Protein AF-A0A5J4QRQ4-F1 (afdb_monomer)

Structure (mmCIF, N/CA/C/O backbone):
data_AF-A0A5J4QRQ4-F1
#
_entry.id   AF-A0A5J4QRQ4-F1
#
loop_
_atom_site.group_PDB
_atom_site.id
_atom_site.type_symbol
_atom_site.label_atom_id
_atom_site.label_alt_id
_atom_site.label_comp_id
_atom_site.label_asym_id
_atom_site.label_entity_id
_atom_site.label_seq_id
_atom_site.pdbx_PDB_ins_code
_atom_site.Cartn_x
_atom_site.Cartn_y
_atom_site.Cartn_z
_atom_site.occupancy
_atom_site.B_iso_or_equiv
_atom_site.auth_seq_id
_atom_site.auth_comp_id
_atom_site.auth_asym_id
_atom_site.auth_atom_id
_atom_site.pdbx_PDB_mode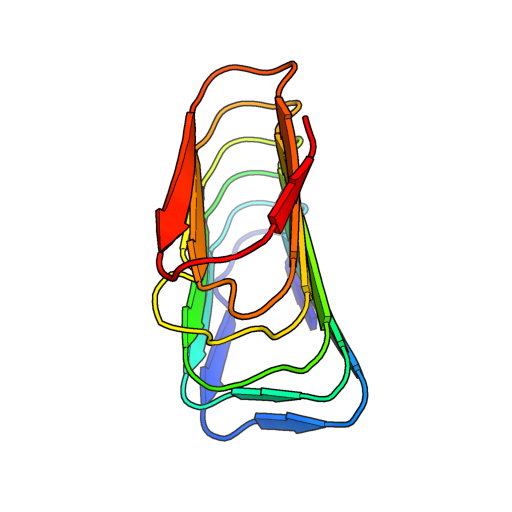l_num
ATOM 1 N N . MET A 1 1 ? -2.311 -6.972 -8.327 1.00 64.94 1 MET A N 1
ATOM 2 C CA . MET A 1 1 ? -1.826 -6.054 -9.380 1.00 64.94 1 MET A CA 1
ATOM 3 C C . MET A 1 1 ? -0.408 -5.651 -9.014 1.00 64.94 1 MET A C 1
ATOM 5 O O . MET A 1 1 ? -0.161 -5.384 -7.842 1.00 64.94 1 MET A O 1
ATOM 9 N N . SER A 1 2 ? 0.523 -5.676 -9.962 1.00 58.28 2 SER A N 1
ATOM 10 C CA . SER A 1 2 ? 1.935 -5.364 -9.712 1.00 58.28 2 SER A CA 1
ATOM 11 C C . SER A 1 2 ? 2.505 -4.518 -10.842 1.00 58.28 2 SER A C 1
ATOM 13 O O . SER A 1 2 ? 2.302 -4.862 -12.004 1.00 58.28 2 SER A O 1
ATOM 15 N N . VAL A 1 3 ? 3.235 -3.457 -10.495 1.00 70.25 3 VAL A N 1
ATOM 16 C CA . VAL A 1 3 ? 3.984 -2.621 -11.442 1.00 70.25 3 VAL A CA 1
ATOM 17 C C . VAL A 1 3 ? 5.451 -3.042 -11.412 1.00 70.25 3 VAL A C 1
ATOM 19 O O . VAL A 1 3 ? 6.192 -2.712 -10.482 1.00 70.25 3 VAL A O 1
ATOM 22 N N . THR A 1 4 ? 5.858 -3.798 -12.432 1.00 73.38 4 THR A N 1
ATOM 23 C CA . THR A 1 4 ? 7.245 -4.212 -12.688 1.00 73.38 4 THR A CA 1
ATOM 24 C C . THR A 1 4 ? 7.705 -3.556 -13.990 1.00 73.38 4 THR A C 1
ATOM 26 O O . THR A 1 4 ? 7.384 -4.045 -15.070 1.00 73.38 4 THR A O 1
ATOM 29 N N . GLY A 1 5 ? 8.407 -2.426 -13.898 1.00 72.88 5 GLY A N 1
ATOM 30 C CA . GLY A 1 5 ? 8.813 -1.625 -15.058 1.00 72.88 5 GLY A CA 1
ATOM 31 C C . GLY A 1 5 ? 8.528 -0.145 -14.837 1.00 72.88 5 GLY A C 1
ATOM 32 O O . GLY A 1 5 ? 8.636 0.321 -13.707 1.00 72.88 5 GLY A O 1
ATOM 33 N N . VAL A 1 6 ? 8.167 0.566 -15.904 1.00 74.19 6 VAL A N 1
ATOM 34 C CA . VAL A 1 6 ? 7.662 1.942 -15.835 1.00 74.19 6 VAL A CA 1
ATOM 35 C C . VAL A 1 6 ? 6.201 1.940 -16.261 1.00 74.19 6 VAL A C 1
ATOM 37 O O . VAL A 1 6 ? 5.893 1.429 -17.339 1.00 74.19 6 VAL A O 1
ATOM 40 N N . GLY A 1 7 ? 5.311 2.486 -15.439 1.00 79.75 7 GLY A N 1
ATOM 41 C CA . GLY A 1 7 ? 3.913 2.676 -15.817 1.00 79.75 7 GLY A CA 1
ATOM 42 C C . GLY A 1 7 ? 2.952 2.721 -14.639 1.00 79.75 7 GLY A C 1
ATOM 43 O O . GLY A 1 7 ? 3.214 2.147 -13.585 1.00 79.75 7 GLY A O 1
ATOM 44 N N . ASP A 1 8 ? 1.812 3.366 -14.867 1.00 90.31 8 ASP A N 1
ATOM 45 C CA . ASP A 1 8 ? 0.821 3.626 -13.829 1.00 90.31 8 ASP A CA 1
ATOM 46 C C . ASP A 1 8 ? -0.364 2.665 -13.932 1.00 90.31 8 ASP A C 1
ATOM 48 O O . ASP A 1 8 ? -0.793 2.270 -15.021 1.00 90.31 8 ASP A O 1
ATOM 52 N N . VAL A 1 9 ? -0.933 2.304 -12.784 1.00 90.69 9 VAL A N 1
ATOM 53 C CA . VAL A 1 9 ? -2.148 1.489 -12.694 1.00 90.69 9 VAL A CA 1
ATOM 54 C C . VAL A 1 9 ? -3.260 2.336 -12.114 1.00 90.69 9 VAL A C 1
ATOM 56 O O . VAL A 1 9 ? -3.205 2.760 -10.963 1.00 90.69 9 VAL A O 1
ATOM 59 N N . THR A 1 10 ? -4.318 2.527 -12.893 1.00 92.94 10 THR A N 1
ATOM 60 C CA . THR A 1 10 ? -5.535 3.191 -12.429 1.00 92.94 10 THR A CA 1
ATOM 61 C C . THR A 1 10 ? -6.712 2.226 -12.475 1.00 92.94 10 THR A C 1
ATOM 63 O O . THR A 1 10 ? -6.818 1.383 -13.365 1.00 92.94 10 THR A O 1
ATOM 66 N N . GLY A 1 11 ? -7.592 2.308 -11.482 1.00 91.12 11 GLY A N 1
ATOM 67 C CA . GLY A 1 11 ? -8.779 1.463 -11.411 1.00 91.12 11 GLY A CA 1
ATOM 68 C C . GLY A 1 11 ? -9.857 2.057 -10.517 1.00 91.12 11 GLY A C 1
ATOM 69 O O . GLY A 1 11 ? -9.586 2.878 -9.640 1.00 91.12 11 GLY A O 1
ATOM 70 N N . SER A 1 12 ? -11.098 1.642 -10.738 1.00 94.56 12 SER A N 1
ATOM 71 C CA . SER A 1 12 ? -12.244 2.064 -9.938 1.00 94.56 12 SER A CA 1
ATOM 72 C C . SER A 1 12 ? -13.222 0.914 -9.715 1.00 94.56 12 SER A C 1
ATOM 74 O O . SER A 1 12 ? -13.241 -0.027 -10.503 1.00 94.56 12 SER A O 1
ATOM 76 N N . ASP A 1 13 ? -14.040 1.007 -8.664 1.00 93.94 13 ASP A N 1
ATOM 77 C CA . ASP A 1 13 ? -15.148 0.075 -8.382 1.00 93.94 13 ASP A CA 1
ATOM 78 C C . ASP A 1 13 ? -14.696 -1.383 -8.206 1.00 93.94 13 ASP A C 1
ATOM 80 O O . ASP A 1 13 ? -15.273 -2.324 -8.751 1.00 93.94 13 ASP A O 1
ATOM 84 N N . ILE A 1 14 ? -13.632 -1.581 -7.428 1.00 93.12 14 ILE A N 1
ATOM 85 C CA . ILE A 1 14 ? -13.058 -2.907 -7.183 1.00 93.12 14 ILE A CA 1
ATOM 86 C C . ILE A 1 14 ? -13.727 -3.527 -5.960 1.00 93.12 14 ILE A C 1
ATOM 88 O O . ILE A 1 14 ? -13.593 -3.006 -4.855 1.00 93.12 14 ILE A O 1
ATOM 92 N N . CYS A 1 15 ? -14.378 -4.676 -6.137 1.00 94.75 15 CYS A N 1
ATOM 93 C CA . CYS A 1 15 ? -14.935 -5.474 -5.047 1.00 94.75 15 CYS A CA 1
ATOM 94 C C . CYS A 1 15 ? -14.249 -6.844 -4.998 1.00 94.75 15 CYS A C 1
ATOM 96 O O . CYS A 1 15 ? -14.318 -7.609 -5.961 1.00 94.75 15 CYS A O 1
ATOM 98 N N . CYS A 1 16 ? -13.544 -7.156 -3.909 1.00 93.75 16 CYS A N 1
ATOM 99 C CA . CYS A 1 16 ? -12.818 -8.425 -3.786 1.00 93.75 16 CYS A CA 1
ATOM 100 C C . CYS A 1 16 ? -12.584 -8.834 -2.327 1.00 93.75 16 CYS A C 1
ATOM 102 O O . CYS A 1 16 ? -12.545 -8.006 -1.431 1.00 93.75 16 CYS A O 1
ATOM 104 N N . ALA A 1 17 ? -12.371 -10.121 -2.051 1.00 94.75 17 ALA A N 1
ATOM 105 C CA . ALA A 1 17 ? -12.022 -10.545 -0.692 1.00 94.75 17 ALA A CA 1
ATOM 106 C C . ALA A 1 17 ? -10.593 -10.119 -0.301 1.00 94.75 17 ALA A C 1
ATOM 108 O O . ALA A 1 17 ? -10.340 -9.757 0.847 1.00 94.75 17 ALA A O 1
ATOM 109 N N . GLN A 1 18 ? -9.660 -10.154 -1.256 1.00 94.75 18 GLN A N 1
ATOM 110 C CA . GLN A 1 18 ? -8.252 -9.833 -1.044 1.00 94.75 18 GLN A CA 1
ATOM 111 C C . GLN A 1 18 ? -7.718 -8.971 -2.188 1.00 94.75 18 GLN A C 1
ATOM 113 O O . GLN A 1 18 ? -7.714 -9.393 -3.343 1.00 94.75 18 GLN A O 1
ATOM 118 N N . LEU A 1 19 ? -7.211 -7.789 -1.848 1.00 95.00 19 LEU A N 1
ATOM 119 C CA . LEU A 1 19 ? -6.545 -6.873 -2.760 1.00 95.00 19 LEU A CA 1
ATOM 120 C C . LEU A 1 19 ? -5.051 -6.833 -2.438 1.00 95.00 19 LEU A C 1
ATOM 122 O O . LEU A 1 19 ? -4.665 -6.550 -1.308 1.00 95.00 19 LEU A O 1
ATOM 126 N N . SER A 1 20 ? -4.202 -7.098 -3.430 1.00 95.25 20 SER A N 1
ATOM 127 C CA . SER A 1 20 ? -2.745 -7.009 -3.287 1.00 95.25 20 SER A CA 1
ATOM 128 C C . SER A 1 20 ? -2.158 -6.114 -4.371 1.00 95.25 20 SER A C 1
ATOM 130 O O . SER A 1 20 ? -2.306 -6.396 -5.566 1.00 95.25 20 SER A O 1
ATOM 132 N N . LEU A 1 21 ? -1.474 -5.059 -3.938 1.00 93.69 21 LEU A N 1
ATOM 133 C CA . LEU A 1 21 ? -0.858 -4.017 -4.755 1.00 93.69 21 LEU A CA 1
ATOM 134 C C . LEU A 1 21 ? 0.633 -3.966 -4.449 1.00 93.69 21 LEU A C 1
ATOM 136 O O . LEU A 1 21 ? 1.029 -3.967 -3.281 1.00 93.69 21 LEU A O 1
ATOM 140 N N . SER A 1 22 ? 1.457 -3.930 -5.490 1.00 93.56 22 SER A N 1
ATOM 141 C CA . SER A 1 22 ? 2.907 -3.862 -5.335 1.00 93.56 22 SER A CA 1
ATOM 142 C C . SER A 1 22 ? 3.537 -2.986 -6.410 1.00 93.56 22 SER A C 1
ATOM 144 O O . SER A 1 22 ? 3.357 -3.255 -7.597 1.00 93.56 22 SER A O 1
ATOM 146 N N . VAL A 1 23 ? 4.327 -2.002 -5.991 1.00 93.19 23 VAL A N 1
ATOM 147 C CA . VAL A 1 23 ? 5.195 -1.191 -6.855 1.00 93.19 23 VAL A CA 1
ATOM 148 C C . VAL A 1 23 ? 6.634 -1.654 -6.644 1.00 93.19 23 VAL A C 1
ATOM 150 O O . VAL A 1 23 ? 7.188 -1.519 -5.548 1.00 93.19 23 VAL A O 1
ATOM 153 N N . THR A 1 24 ? 7.241 -2.259 -7.664 1.00 90.50 24 THR A N 1
ATOM 154 C CA . THR A 1 24 ? 8.645 -2.717 -7.619 1.00 90.50 24 THR A CA 1
ATOM 155 C C . THR A 1 24 ? 9.537 -1.978 -8.619 1.00 90.50 24 THR A C 1
ATOM 157 O O . THR A 1 24 ? 10.752 -2.021 -8.471 1.00 90.50 24 THR A O 1
ATOM 160 N N . GLY A 1 25 ? 8.955 -1.335 -9.637 1.00 89.00 25 GLY A N 1
ATOM 161 C CA . GLY A 1 25 ? 9.652 -0.487 -10.609 1.00 89.00 25 GLY A CA 1
ATOM 162 C C . GLY A 1 25 ? 9.470 1.002 -10.317 1.00 89.00 25 GLY A C 1
ATOM 163 O O . GLY A 1 25 ? 9.616 1.421 -9.173 1.00 89.00 25 GLY A O 1
ATOM 164 N N . VAL A 1 26 ? 9.145 1.782 -11.344 1.00 90.94 26 VAL A N 1
ATOM 165 C CA . VAL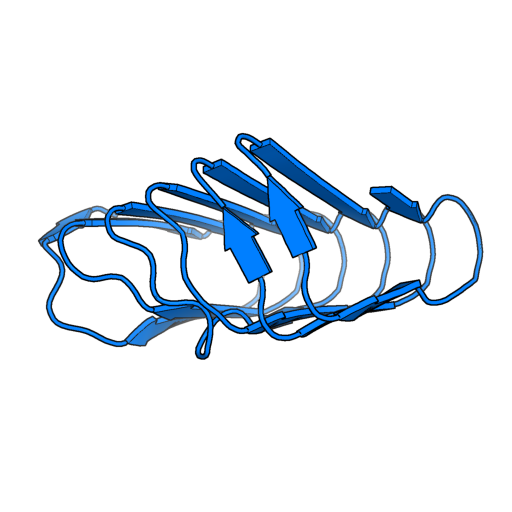 A 1 26 ? 8.775 3.196 -11.230 1.00 90.94 26 VAL A CA 1
ATOM 166 C C . VAL A 1 26 ? 7.335 3.373 -11.702 1.00 90.94 26 VAL A C 1
ATOM 168 O O . VAL A 1 26 ? 7.012 2.981 -12.821 1.00 90.94 26 VAL A O 1
ATOM 171 N N . GLY A 1 27 ? 6.473 3.953 -10.881 1.00 91.62 27 GLY A N 1
ATOM 172 C CA . GLY A 1 27 ? 5.107 4.276 -11.286 1.00 91.62 27 GLY A CA 1
ATOM 173 C C . GLY A 1 27 ? 4.112 4.201 -10.146 1.00 91.62 27 GLY A C 1
ATOM 174 O O . GLY A 1 27 ? 4.390 3.628 -9.088 1.00 91.62 27 GLY A O 1
ATOM 175 N N . ASP A 1 28 ? 2.934 4.751 -10.405 1.00 94.00 28 ASP A N 1
ATOM 176 C CA . ASP A 1 28 ? 1.935 5.000 -9.379 1.00 94.00 28 ASP A CA 1
ATOM 177 C C . ASP A 1 28 ? 0.744 4.047 -9.503 1.00 94.00 28 ASP A C 1
ATOM 179 O O . ASP A 1 28 ? 0.363 3.589 -10.585 1.00 94.00 28 ASP A O 1
ATOM 183 N N . ILE A 1 29 ? 0.105 3.744 -8.373 1.00 94.81 29 ILE A N 1
ATOM 184 C CA . ILE A 1 29 ? -1.138 2.969 -8.335 1.00 94.81 29 ILE A CA 1
ATOM 185 C C . ILE A 1 29 ? -2.231 3.831 -7.722 1.00 94.81 29 ILE A C 1
ATOM 187 O O . ILE A 1 29 ? -2.151 4.208 -6.560 1.00 94.81 29 ILE A O 1
ATOM 191 N N . THR A 1 30 ? -3.302 4.083 -8.466 1.00 96.12 30 THR A N 1
ATOM 192 C CA . THR A 1 30 ? -4.470 4.816 -7.969 1.00 96.12 30 THR A CA 1
ATOM 193 C C . THR A 1 30 ? -5.725 3.972 -8.124 1.00 96.12 30 THR A C 1
ATOM 195 O O . THR A 1 30 ? -6.210 3.770 -9.237 1.00 96.12 30 THR A O 1
ATOM 198 N N . LEU A 1 31 ? -6.279 3.495 -7.006 1.00 95.94 31 LEU A N 1
ATOM 199 C CA . LEU A 1 31 ? -7.538 2.750 -6.999 1.00 95.94 31 LEU A CA 1
ATOM 200 C C . LEU A 1 31 ? -8.618 3.489 -6.214 1.00 95.94 31 LEU A C 1
ATOM 202 O O . LEU A 1 31 ? -8.464 3.786 -5.027 1.00 95.94 31 LEU A O 1
ATOM 206 N N . ASN A 1 32 ? -9.743 3.732 -6.881 1.00 96.25 32 ASN A N 1
ATOM 207 C CA . ASN A 1 32 ? -10.878 4.447 -6.320 1.00 96.25 32 ASN A CA 1
ATOM 208 C C . ASN A 1 32 ? -12.058 3.522 -6.014 1.00 96.25 32 ASN A C 1
ATOM 210 O O . ASN A 1 32 ? -12.319 2.576 -6.754 1.00 96.25 32 ASN A O 1
ATOM 214 N N . ARG A 1 33 ? -12.825 3.828 -4.960 1.00 95.38 33 ARG A N 1
ATOM 215 C CA . ARG A 1 33 ? -14.029 3.058 -4.575 1.00 95.38 33 ARG A CA 1
ATOM 216 C C . ARG A 1 33 ? -13.747 1.554 -4.414 1.00 95.38 33 ARG A C 1
ATOM 218 O O . ARG A 1 33 ? -14.460 0.705 -4.940 1.00 95.38 33 ARG A O 1
ATOM 225 N N . VAL A 1 34 ? -12.681 1.227 -3.692 1.00 96.56 34 VAL A N 1
ATOM 226 C CA . VAL A 1 34 ? -12.320 -0.149 -3.337 1.00 96.56 34 VAL A CA 1
ATOM 227 C C . VAL A 1 34 ? -13.213 -0.638 -2.199 1.00 96.56 34 VAL A C 1
ATOM 229 O O . VAL A 1 34 ? -13.385 0.050 -1.199 1.00 96.56 34 VAL A O 1
ATOM 232 N N . THR A 1 35 ? -13.754 -1.843 -2.326 1.00 96.88 35 THR A N 1
ATOM 233 C CA . THR A 1 35 ? -14.408 -2.581 -1.240 1.00 96.88 35 THR A CA 1
ATOM 234 C C . THR A 1 35 ? -13.702 -3.920 -1.100 1.00 96.88 35 THR A C 1
ATOM 236 O O . THR A 1 35 ? -13.814 -4.776 -1.982 1.00 96.88 35 THR A O 1
ATOM 239 N N . ALA A 1 36 ? -12.933 -4.097 -0.024 1.00 96.12 36 ALA A N 1
ATOM 240 C CA . ALA A 1 36 ? -12.159 -5.318 0.172 1.00 96.12 36 ALA A CA 1
ATOM 241 C C . ALA A 1 36 ? -12.251 -5.912 1.581 1.00 96.12 36 ALA A C 1
ATOM 243 O O . ALA A 1 36 ? -12.479 -5.217 2.561 1.00 96.12 36 ALA A O 1
ATOM 244 N N . GLY A 1 37 ? -12.052 -7.223 1.707 1.00 96.50 37 GLY A N 1
ATOM 245 C CA . GLY A 1 37 ? -11.851 -7.838 3.024 1.00 96.50 37 GLY A CA 1
ATOM 246 C C . GLY A 1 37 ? -10.470 -7.481 3.574 1.00 96.50 37 GLY A C 1
ATOM 247 O O . GLY A 1 37 ? -10.333 -6.873 4.633 1.00 96.50 37 GLY A O 1
ATOM 248 N N . ASN A 1 38 ? -9.430 -7.816 2.813 1.00 96.44 38 ASN A N 1
ATOM 249 C CA . ASN A 1 38 ? -8.046 -7.528 3.164 1.00 96.44 38 ASN A CA 1
ATOM 250 C C . ASN A 1 38 ? -7.341 -6.769 2.041 1.00 96.44 38 ASN A C 1
ATOM 252 O O . ASN A 1 38 ? -7.331 -7.231 0.901 1.00 96.44 38 ASN A O 1
ATOM 256 N N . THR A 1 39 ? -6.701 -5.653 2.370 1.00 97.50 39 THR A N 1
ATOM 257 C CA . THR A 1 39 ? -5.956 -4.824 1.419 1.00 97.50 39 THR A CA 1
ATOM 258 C C . THR A 1 39 ? -4.486 -4.797 1.798 1.00 97.50 39 THR A C 1
ATOM 260 O O . THR A 1 39 ? -4.129 -4.395 2.898 1.00 97.50 39 THR A O 1
ATOM 263 N N . ARG A 1 40 ? -3.610 -5.190 0.876 1.00 97.38 40 ARG A N 1
ATOM 264 C CA . ARG A 1 40 ? -2.159 -5.116 1.035 1.00 97.38 40 ARG A CA 1
ATOM 265 C C . ARG A 1 40 ? -1.576 -4.195 -0.022 1.00 97.38 40 ARG A C 1
ATOM 267 O O . ARG A 1 40 ? -1.742 -4.461 -1.210 1.00 97.38 40 ARG A O 1
ATOM 274 N N . ALA A 1 41 ? -0.859 -3.162 0.402 1.00 96.50 41 ALA A N 1
ATOM 275 C CA . ALA A 1 41 ? -0.151 -2.252 -0.490 1.00 96.50 41 ALA A CA 1
ATOM 276 C C . ALA A 1 41 ? 1.331 -2.189 -0.122 1.00 96.50 41 ALA A C 1
ATOM 278 O O . ALA A 1 41 ? 1.690 -1.985 1.042 1.00 96.50 41 ALA A O 1
ATOM 279 N N . ARG A 1 42 ? 2.192 -2.393 -1.119 1.00 96.19 42 ARG A N 1
ATOM 280 C CA . ARG A 1 42 ? 3.640 -2.446 -0.939 1.00 96.19 42 ARG A CA 1
ATOM 281 C C . ARG A 1 42 ? 4.364 -1.564 -1.949 1.00 96.19 42 ARG A C 1
ATOM 283 O O . ARG A 1 42 ? 4.178 -1.738 -3.148 1.00 96.19 42 ARG A O 1
ATOM 290 N N . ILE A 1 43 ? 5.249 -0.698 -1.465 1.00 95.94 43 ILE A N 1
ATOM 291 C CA . ILE A 1 43 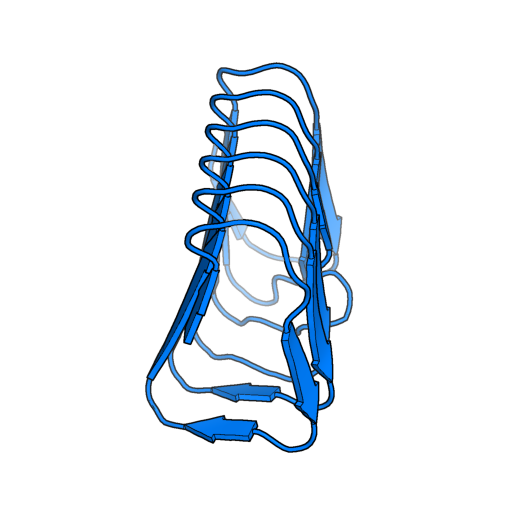? 6.167 0.092 -2.293 1.00 95.94 43 ILE A CA 1
ATOM 292 C C . ILE A 1 43 ? 7.590 -0.375 -2.003 1.00 95.94 43 ILE A C 1
ATOM 294 O O . ILE A 1 43 ? 8.090 -0.261 -0.884 1.00 95.94 43 ILE A O 1
ATOM 298 N N . SER A 1 44 ? 8.236 -0.934 -3.017 1.00 93.62 44 SER A N 1
ATOM 299 C CA . SER A 1 44 ? 9.641 -1.367 -2.986 1.00 93.62 44 SER A CA 1
ATOM 300 C C . SER A 1 44 ? 10.500 -0.733 -4.079 1.00 93.62 44 SER A C 1
ATOM 302 O O . SER A 1 44 ? 11.719 -0.796 -3.974 1.00 93.62 44 SER A O 1
ATOM 304 N N . GLY A 1 45 ? 9.874 -0.128 -5.090 1.00 92.62 45 GLY A N 1
ATOM 305 C CA . GLY A 1 45 ? 10.531 0.692 -6.104 1.00 92.62 45 GLY A CA 1
ATOM 306 C C . GLY A 1 45 ? 10.374 2.183 -5.806 1.00 92.62 45 GLY A C 1
ATOM 307 O O . GLY A 1 45 ? 10.570 2.605 -4.665 1.00 92.62 45 GLY A O 1
ATOM 308 N N . VAL A 1 46 ? 10.001 2.957 -6.824 1.00 94.25 46 VAL A N 1
ATOM 309 C CA . VAL A 1 46 ? 9.720 4.394 -6.730 1.00 94.25 46 VAL A CA 1
ATOM 310 C C . VAL A 1 46 ? 8.297 4.677 -7.208 1.00 94.25 46 VAL A C 1
ATOM 312 O O . VAL A 1 46 ? 7.927 4.241 -8.294 1.00 94.25 46 VAL A O 1
ATOM 315 N N . GLY A 1 47 ? 7.517 5.411 -6.427 1.00 94.00 47 GLY A N 1
ATOM 316 C CA . GLY A 1 47 ? 6.162 5.826 -6.800 1.00 94.00 47 GLY A CA 1
ATOM 317 C C . GLY A 1 47 ? 5.174 5.670 -5.657 1.00 94.00 47 GLY A C 1
ATOM 318 O O . GLY A 1 47 ? 5.506 5.106 -4.614 1.00 94.00 47 GLY A O 1
ATOM 319 N N . ASP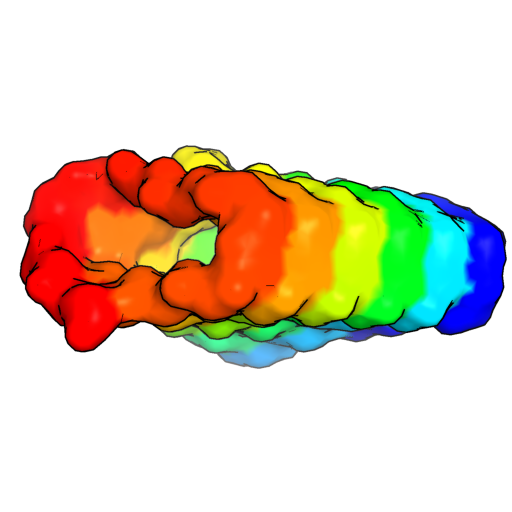 A 1 48 ? 3.957 6.144 -5.883 1.00 95.75 48 ASP A N 1
ATOM 320 C CA . ASP A 1 48 ? 2.948 6.341 -4.851 1.00 95.75 48 ASP A CA 1
ATOM 321 C C . ASP A 1 48 ? 1.753 5.393 -5.015 1.00 95.75 48 ASP A C 1
ATOM 323 O O . ASP A 1 48 ? 1.394 4.953 -6.111 1.00 95.75 48 ASP A O 1
ATOM 327 N N . ILE A 1 49 ? 1.089 5.075 -3.901 1.00 96.88 49 ILE A N 1
ATOM 328 C CA . ILE A 1 49 ? -0.149 4.287 -3.900 1.00 96.88 49 ILE A CA 1
ATOM 329 C C . ILE A 1 49 ? -1.282 5.102 -3.275 1.00 96.88 49 ILE A C 1
ATOM 331 O O . ILE A 1 49 ? -1.290 5.346 -2.071 1.00 96.88 49 ILE A O 1
ATOM 335 N N . ASN A 1 50 ? -2.289 5.446 -4.076 1.00 97.25 50 ASN A N 1
ATOM 336 C CA . ASN A 1 50 ? -3.495 6.160 -3.666 1.00 97.25 50 ASN A CA 1
ATOM 337 C C . ASN A 1 50 ? -4.697 5.203 -3.595 1.00 97.25 50 ASN A C 1
ATOM 339 O O . ASN A 1 50 ? -5.019 4.518 -4.570 1.00 97.25 50 ASN A O 1
ATOM 343 N N . LEU A 1 51 ? -5.376 5.159 -2.443 1.00 96.94 51 LEU A N 1
ATOM 344 C CA . LEU A 1 51 ? -6.502 4.256 -2.182 1.00 96.94 51 LEU A CA 1
ATOM 345 C C . LEU A 1 51 ? -7.686 4.979 -1.536 1.00 96.94 51 LEU A C 1
ATOM 347 O O . LEU A 1 51 ? -7.532 5.673 -0.527 1.00 96.94 51 LEU A O 1
ATOM 351 N N . SER A 1 52 ? -8.888 4.738 -2.067 1.00 97.31 52 SER A N 1
ATOM 352 C CA . SER A 1 52 ? -10.152 5.192 -1.472 1.00 97.31 52 SER A CA 1
ATOM 353 C C . SER A 1 52 ? -11.210 4.086 -1.411 1.00 97.31 52 SER A C 1
ATOM 355 O O . SER A 1 52 ? -11.239 3.202 -2.268 1.00 97.31 52 SER A O 1
ATOM 357 N N . GLY A 1 53 ? -12.092 4.136 -0.404 1.00 96.94 53 GLY A N 1
ATOM 358 C CA . GLY A 1 53 ? -13.187 3.177 -0.205 1.00 96.94 53 GLY A CA 1
ATOM 359 C C . GLY A 1 53 ? -13.229 2.577 1.206 1.00 96.94 53 GLY A C 1
ATOM 360 O O . GLY A 1 53 ? -13.024 3.286 2.190 1.00 96.94 53 GLY A O 1
ATOM 361 N N . THR A 1 54 ? -13.467 1.267 1.317 1.00 97.06 54 THR A N 1
ATOM 362 C CA . THR A 1 54 ? -13.562 0.545 2.598 1.00 97.06 54 THR A CA 1
ATOM 363 C C . THR A 1 54 ? -12.829 -0.801 2.575 1.00 97.06 54 THR A C 1
ATOM 365 O O . THR A 1 54 ? -12.811 -1.507 1.564 1.00 97.06 54 THR A O 1
ATOM 368 N N . THR A 1 55 ? -12.216 -1.174 3.701 1.00 97.06 55 THR A N 1
ATOM 369 C CA . THR A 1 55 ? -11.611 -2.498 3.903 1.00 97.06 55 THR A CA 1
ATOM 370 C C . THR A 1 55 ? -11.754 -2.965 5.353 1.00 97.06 55 THR A C 1
ATOM 372 O O . THR A 1 55 ? -11.898 -2.142 6.252 1.00 97.06 55 THR A O 1
ATOM 375 N N . GLN A 1 56 ? -11.708 -4.268 5.637 1.00 96.56 56 GLN A N 1
ATOM 376 C CA . GLN A 1 56 ? -11.676 -4.734 7.037 1.00 96.56 56 GLN A CA 1
ATOM 377 C C . GLN A 1 56 ? -10.249 -4.668 7.589 1.00 96.56 56 GLN A C 1
ATOM 379 O O . GLN A 1 56 ? -9.988 -4.085 8.641 1.00 96.56 56 GLN A O 1
ATOM 384 N N . HIS A 1 57 ? -9.295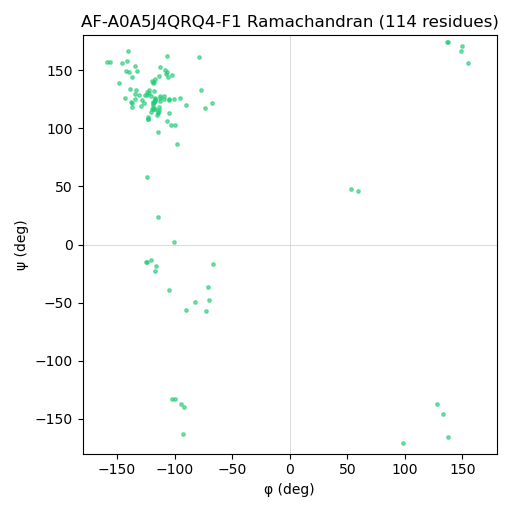 -5.209 6.838 1.00 97.12 57 HIS A N 1
ATOM 385 C CA . HIS A 1 57 ? -7.883 -5.217 7.198 1.00 97.12 57 HIS A CA 1
ATOM 386 C C . HIS A 1 57 ? -7.055 -4.486 6.147 1.00 97.12 57 HIS A C 1
ATOM 388 O O . HIS A 1 57 ? -7.326 -4.597 4.947 1.00 97.12 57 HIS A O 1
ATOM 394 N N . ALA A 1 58 ? -6.056 -3.732 6.600 1.00 97.44 58 ALA A N 1
ATOM 395 C CA . ALA A 1 58 ? -5.117 -3.050 5.728 1.00 97.44 58 ALA A CA 1
ATOM 396 C C . ALA A 1 58 ? -3.666 -3.226 6.194 1.00 97.44 58 ALA A C 1
ATOM 398 O O . ALA A 1 58 ? -3.320 -2.883 7.324 1.00 97.44 58 ALA A O 1
ATOM 399 N N . ASP A 1 59 ? -2.816 -3.714 5.295 1.00 97.75 59 ASP A N 1
ATOM 400 C CA . ASP A 1 59 ? -1.375 -3.870 5.474 1.00 97.75 59 ASP A CA 1
ATOM 401 C C . ASP A 1 59 ? -0.631 -2.939 4.504 1.00 97.75 59 ASP A C 1
ATOM 403 O O . ASP A 1 59 ? -0.641 -3.153 3.288 1.00 97.75 59 ASP A O 1
ATOM 407 N N . TYR A 1 60 ? 0.056 -1.933 5.040 1.00 97.50 60 TYR A N 1
ATOM 408 C CA . TYR A 1 60 ? 0.837 -0.961 4.277 1.00 97.50 60 TYR A CA 1
ATOM 409 C C . TYR A 1 60 ? 2.326 -1.122 4.570 1.00 97.50 60 TYR A C 1
ATOM 411 O O . TYR A 1 60 ? 2.746 -1.119 5.731 1.00 97.50 60 TYR A O 1
ATOM 419 N N . PHE A 1 61 ? 3.131 -1.252 3.517 1.00 96.69 61 PHE A N 1
ATOM 420 C CA . PHE A 1 61 ? 4.574 -1.436 3.642 1.00 96.69 61 PHE A CA 1
ATOM 421 C C . PHE A 1 61 ? 5.348 -0.591 2.629 1.00 96.69 61 PHE A C 1
ATOM 423 O O . PHE A 1 61 ? 5.246 -0.819 1.425 1.00 96.69 61 PHE A O 1
ATOM 430 N N . VAL A 1 62 ? 6.177 0.325 3.124 1.00 96.69 62 VAL A N 1
ATOM 431 C CA . VAL A 1 62 ? 7.082 1.149 2.310 1.00 96.69 62 VAL A CA 1
ATOM 432 C C . VAL A 1 62 ? 8.525 0.779 2.639 1.00 96.69 62 VAL A C 1
ATOM 434 O O . VAL A 1 62 ? 9.002 0.998 3.755 1.00 96.69 62 VAL A O 1
ATOM 437 N N . SER A 1 63 ? 9.232 0.205 1.669 1.00 95.19 63 SER A N 1
ATOM 438 C CA . SER A 1 63 ? 10.682 -0.039 1.727 1.00 95.19 63 SER A CA 1
ATOM 439 C C . SER A 1 63 ? 11.469 0.645 0.612 1.00 95.19 63 SER A C 1
ATOM 441 O O . SER A 1 63 ? 12.690 0.685 0.695 1.00 95.19 63 SER A O 1
ATOM 443 N N . GLY A 1 64 ? 10.788 1.135 -0.426 1.00 93.31 64 GLY A N 1
ATOM 444 C CA . GLY A 1 64 ? 11.381 1.921 -1.506 1.00 93.31 64 GLY A CA 1
ATOM 445 C C . GLY A 1 64 ? 11.315 3.424 -1.231 1.00 93.31 64 GLY A C 1
ATOM 446 O O . GLY A 1 64 ? 11.507 3.856 -0.091 1.00 93.31 64 GLY A O 1
ATOM 447 N N . VAL A 1 65 ? 11.023 4.193 -2.279 1.00 95.50 65 VAL A N 1
ATOM 448 C CA . VAL A 1 65 ? 10.797 5.642 -2.220 1.00 95.50 65 VAL A CA 1
ATOM 449 C C . VAL A 1 65 ? 9.377 5.956 -2.687 1.00 95.50 65 VAL A C 1
ATOM 451 O O . VAL A 1 65 ? 9.021 5.609 -3.808 1.00 95.50 65 VAL A O 1
ATOM 454 N N . GLY A 1 66 ? 8.584 6.611 -1.849 1.00 95.19 66 GLY A N 1
ATOM 455 C CA . GLY A 1 66 ? 7.226 7.034 -2.192 1.00 95.19 66 GLY A CA 1
ATOM 456 C C . GLY A 1 66 ? 6.223 6.799 -1.072 1.00 95.19 66 GLY A C 1
ATOM 457 O O . GLY A 1 66 ? 6.531 6.182 -0.046 1.00 95.19 66 GLY A O 1
ATOM 458 N N . ASP A 1 67 ? 5.011 7.281 -1.299 1.00 96.69 67 ASP A N 1
ATOM 459 C CA . ASP A 1 67 ? 4.001 7.466 -0.271 1.00 96.69 67 ASP A CA 1
ATOM 460 C C . ASP A 1 67 ? 2.801 6.529 -0.465 1.00 96.69 67 ASP A C 1
ATOM 462 O O . ASP A 1 67 ? 2.359 6.230 -1.578 1.00 96.69 67 ASP A O 1
ATOM 466 N N . ILE A 1 68 ? 2.217 6.071 0.646 1.00 97.38 68 ILE A N 1
ATOM 467 C CA . ILE A 1 68 ? 0.929 5.361 0.633 1.00 97.38 68 ILE A CA 1
ATOM 468 C C . ILE A 1 68 ? -0.153 6.291 1.179 1.00 97.38 68 ILE A C 1
ATOM 470 O O . ILE A 1 68 ? -0.274 6.502 2.388 1.00 97.38 68 ILE A O 1
ATOM 474 N N . ASN A 1 69 ? -0.998 6.784 0.281 1.00 97.44 69 ASN A N 1
ATOM 475 C CA . ASN A 1 69 ? -2.131 7.654 0.559 1.00 97.44 69 ASN A CA 1
ATOM 476 C C . ASN A 1 69 ? -3.431 6.844 0.624 1.00 97.44 69 ASN A C 1
ATOM 478 O O . ASN A 1 69 ? -4.186 6.729 -0.340 1.00 97.44 69 ASN A O 1
ATOM 482 N N . ALA A 1 70 ? -3.724 6.307 1.802 1.00 96.62 70 ALA A N 1
ATOM 483 C CA . ALA A 1 70 ? -4.933 5.550 2.117 1.00 96.62 70 ALA A CA 1
ATOM 484 C C . ALA A 1 70 ? -5.834 6.270 3.142 1.00 96.62 70 ALA A C 1
ATOM 486 O O . ALA A 1 70 ? -6.630 5.648 3.844 1.00 96.62 70 ALA A O 1
ATOM 487 N N . ALA A 1 71 ? -5.726 7.598 3.260 1.00 95.12 71 ALA A N 1
ATOM 488 C CA . ALA A 1 71 ? -6.535 8.395 4.190 1.00 95.12 71 ALA A CA 1
ATOM 489 C C . ALA A 1 71 ? -8.036 8.415 3.837 1.00 95.12 71 ALA A C 1
ATOM 491 O O . ALA A 1 71 ? -8.858 8.792 4.674 1.00 95.12 71 ALA A O 1
ATOM 492 N N . GLN A 1 72 ? -8.378 8.040 2.601 1.00 96.06 72 GLN A N 1
ATOM 493 C CA . GLN A 1 72 ? -9.748 7.884 2.106 1.00 96.06 72 GLN A CA 1
ATOM 494 C C . GLN A 1 72 ? -10.204 6.414 2.072 1.00 96.06 72 GLN A C 1
ATOM 496 O O . GLN A 1 72 ? -11.312 6.136 1.614 1.00 96.06 72 GLN A O 1
ATOM 501 N N . LEU A 1 73 ? -9.368 5.473 2.523 1.00 96.88 73 LEU A N 1
ATOM 502 C CA . LEU A 1 73 ? -9.713 4.061 2.661 1.00 96.88 73 LEU A CA 1
ATOM 503 C C . LEU A 1 73 ? -9.964 3.760 4.142 1.00 96.88 73 LEU A C 1
ATOM 505 O O . LEU A 1 73 ? -9.024 3.639 4.928 1.00 96.88 73 LEU A O 1
ATOM 509 N N . THR A 1 74 ? -11.231 3.650 4.534 1.00 97.19 74 THR A N 1
ATOM 510 C CA . THR A 1 74 ? -11.598 3.326 5.918 1.00 97.19 74 THR A CA 1
ATOM 511 C C . THR A 1 74 ? -11.318 1.855 6.198 1.00 97.19 74 THR A C 1
ATOM 513 O O . THR A 1 74 ? -11.921 0.985 5.571 1.00 97.19 74 THR A O 1
ATOM 516 N N . ALA A 1 75 ? -10.414 1.584 7.141 1.00 97.31 75 ALA A N 1
ATOM 517 C CA . ALA A 1 75 ? -10.040 0.241 7.564 1.00 97.31 75 ALA A CA 1
ATOM 518 C C . ALA A 1 75 ? -10.363 0.001 9.045 1.00 97.31 75 ALA A C 1
ATOM 520 O O . ALA A 1 75 ? -10.120 0.870 9.884 1.00 97.31 75 ALA A O 1
ATOM 521 N N . ASP A 1 76 ? -10.864 -1.185 9.395 1.00 96.19 76 ASP A N 1
ATOM 522 C CA . ASP A 1 76 ? -11.106 -1.536 10.801 1.00 96.19 76 ASP A CA 1
ATOM 523 C C . ASP A 1 76 ? -9.785 -1.738 11.562 1.00 96.19 76 ASP A C 1
ATOM 525 O O . ASP A 1 76 ? -9.553 -1.144 12.621 1.00 96.19 76 ASP A O 1
ATOM 529 N N . ARG A 1 77 ? -8.869 -2.512 10.966 1.00 96.69 77 ARG A N 1
ATOM 530 C CA . ARG A 1 77 ? -7.509 -2.714 11.482 1.00 96.69 77 ARG A CA 1
ATOM 531 C C . ARG A 1 77 ? -6.464 -2.336 10.444 1.00 96.69 77 ARG A C 1
ATOM 533 O O . ARG A 1 77 ? -6.497 -2.835 9.320 1.00 96.69 77 ARG A O 1
ATOM 540 N N . VAL A 1 78 ? -5.486 -1.537 10.856 1.00 97.62 78 VAL A N 1
ATOM 541 C CA . VAL A 1 78 ? -4.370 -1.098 10.011 1.00 97.62 78 VAL A CA 1
ATOM 542 C C . VAL A 1 78 ? -3.034 -1.563 10.583 1.00 97.62 78 VAL A C 1
ATOM 544 O O . VAL A 1 78 ? -2.784 -1.474 11.785 1.00 97.62 78 VAL A O 1
ATOM 547 N N . SER A 1 79 ? -2.138 -2.016 9.714 1.00 97.25 79 SER A N 1
ATOM 548 C CA . SER A 1 79 ? -0.723 -2.218 10.005 1.00 97.25 79 SER A CA 1
ATOM 549 C C . SER A 1 79 ? 0.104 -1.407 9.015 1.00 97.25 79 SER A C 1
ATOM 551 O O . SER A 1 79 ? 0.184 -1.754 7.842 1.00 97.25 79 SER A O 1
ATOM 553 N N . ALA A 1 80 ? 0.727 -0.331 9.487 1.00 96.62 80 ALA A N 1
ATOM 554 C CA . ALA A 1 80 ? 1.555 0.564 8.690 1.00 96.62 80 ALA A CA 1
ATOM 555 C C . ALA A 1 80 ? 3.031 0.397 9.058 1.00 96.62 80 ALA A C 1
ATOM 557 O O . ALA A 1 80 ? 3.402 0.467 10.235 1.00 96.62 80 ALA A O 1
ATOM 558 N N . ASN A 1 81 ? 3.878 0.175 8.055 1.00 96.19 81 ASN A N 1
ATOM 559 C CA . ASN A 1 81 ? 5.304 -0.026 8.255 1.00 96.19 81 ASN A CA 1
ATOM 560 C C . ASN A 1 81 ? 6.141 0.728 7.211 1.00 96.19 81 ASN A C 1
ATOM 562 O O . ASN A 1 81 ? 5.989 0.503 6.011 1.00 96.19 81 ASN A O 1
ATOM 566 N N . VAL A 1 82 ? 7.033 1.597 7.689 1.00 95.81 82 VAL A N 1
ATOM 567 C CA . VAL A 1 82 ? 7.960 2.386 6.867 1.00 95.81 82 VAL A CA 1
ATOM 568 C C . VAL A 1 82 ? 9.395 2.040 7.240 1.00 95.81 82 VAL A C 1
ATOM 570 O O . VAL A 1 82 ? 9.852 2.310 8.353 1.00 95.81 82 VAL A O 1
ATOM 573 N N . THR A 1 83 ? 10.116 1.477 6.277 1.00 94.75 83 THR A N 1
ATOM 574 C CA . THR A 1 83 ? 11.547 1.142 6.357 1.00 94.75 83 THR A CA 1
ATOM 575 C C . THR A 1 83 ? 12.390 1.918 5.341 1.00 94.75 83 THR A C 1
ATOM 577 O O . THR A 1 83 ? 13.584 2.076 5.573 1.00 94.75 83 THR A O 1
ATOM 580 N N . GLY A 1 84 ? 11.778 2.407 4.255 1.00 92.31 84 GLY A N 1
ATOM 581 C CA . GLY A 1 84 ? 12.425 3.190 3.195 1.00 92.31 84 GLY A CA 1
ATOM 582 C C . GLY A 1 84 ? 12.305 4.702 3.398 1.00 92.31 84 GLY A C 1
ATOM 583 O O . GLY A 1 84 ? 12.479 5.195 4.514 1.00 92.31 84 GLY A O 1
ATOM 584 N N . VAL A 1 85 ? 12.007 5.425 2.316 1.00 95.44 85 VAL A N 1
ATOM 585 C CA . VAL A 1 8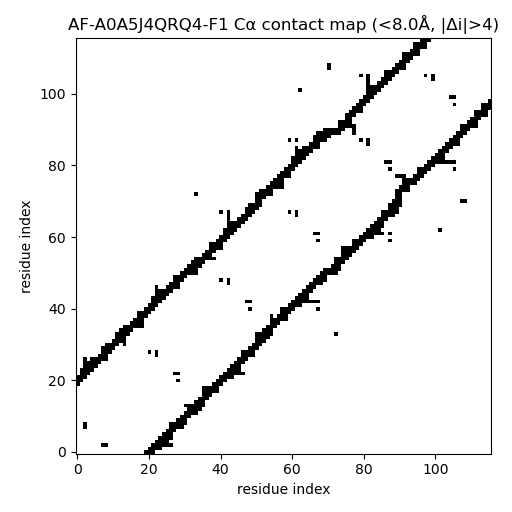5 ? 11.771 6.876 2.317 1.00 95.44 85 VAL A CA 1
ATOM 586 C C . VAL A 1 85 ? 10.346 7.158 1.853 1.00 95.44 85 VAL A C 1
ATOM 588 O O . VAL A 1 85 ? 10.010 6.863 0.712 1.00 95.44 85 VAL A O 1
ATOM 591 N N . GLY A 1 86 ? 9.523 7.730 2.724 1.00 93.50 86 GLY A N 1
ATOM 592 C CA . GLY A 1 86 ? 8.160 8.123 2.384 1.00 93.50 86 GLY A CA 1
ATOM 593 C C . GLY A 1 86 ? 7.196 8.064 3.558 1.00 93.50 86 GLY A C 1
ATOM 594 O O . GLY A 1 86 ? 7.505 7.553 4.642 1.00 93.50 86 GLY A O 1
ATOM 595 N N . ASP A 1 87 ? 6.008 8.588 3.315 1.00 95.94 87 ASP A N 1
ATOM 596 C CA . ASP A 1 87 ? 4.948 8.760 4.283 1.00 95.94 87 ASP A CA 1
ATOM 597 C C . ASP A 1 87 ? 3.813 7.747 4.060 1.00 95.94 87 ASP A C 1
ATOM 599 O O . ASP A 1 87 ? 3.498 7.321 2.949 1.00 95.94 87 ASP A O 1
ATOM 603 N N . ILE A 1 88 ? 3.158 7.339 5.148 1.00 97.12 88 ILE A N 1
ATOM 604 C CA . ILE A 1 88 ? 1.922 6.548 5.083 1.00 97.12 88 ILE A CA 1
ATOM 605 C C . ILE A 1 88 ? 0.814 7.344 5.749 1.00 97.12 88 ILE A C 1
ATOM 607 O O . ILE A 1 88 ? 0.889 7.637 6.941 1.00 97.12 88 ILE A O 1
ATOM 611 N N . SER A 1 89 ? -0.247 7.628 5.004 1.00 96.94 89 SER A N 1
ATOM 612 C CA . SER A 1 89 ? -1.463 8.260 5.508 1.00 96.94 89 SER A CA 1
ATOM 613 C C . SER A 1 89 ? -2.615 7.266 5.442 1.00 96.94 89 SER A C 1
ATOM 615 O O . SER A 1 89 ? -2.917 6.746 4.375 1.00 96.94 89 SER A O 1
ATOM 617 N N . CYS A 1 90 ? -3.283 6.978 6.559 1.00 96.06 90 CYS A N 1
ATOM 618 C CA . CYS A 1 90 ? -4.328 5.945 6.608 1.00 96.06 90 CYS A CA 1
ATOM 619 C C . CYS A 1 90 ? -5.534 6.331 7.475 1.00 96.06 90 CYS A C 1
ATOM 621 O O . CYS A 1 90 ? -5.485 7.291 8.239 1.00 96.06 90 CYS A O 1
ATOM 623 N N . TYR A 1 91 ? -6.640 5.595 7.362 1.00 96.75 91 TYR A N 1
ATOM 624 C CA . TYR A 1 91 ? -7.789 5.725 8.260 1.00 96.75 91 TYR A CA 1
ATOM 625 C C . TYR A 1 91 ? -8.005 4.396 8.986 1.00 96.75 91 TYR A C 1
ATOM 627 O O . TYR A 1 91 ? -8.316 3.391 8.350 1.00 96.75 91 TYR A O 1
ATOM 635 N N . ALA A 1 92 ? -7.885 4.404 10.315 1.00 96.31 92 ALA A N 1
ATOM 636 C CA . ALA A 1 92 ? -8.121 3.239 11.162 1.00 96.31 92 ALA A CA 1
ATOM 637 C C . ALA A 1 92 ? -9.288 3.491 12.128 1.00 96.31 92 ALA A C 1
ATOM 639 O O . ALA A 1 92 ? -9.333 4.526 12.793 1.0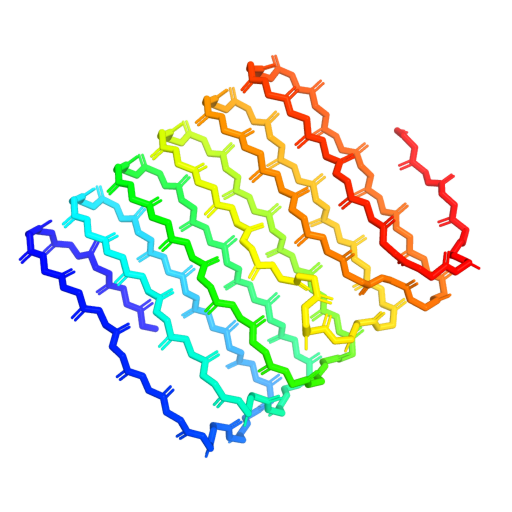0 96.31 92 ALA A O 1
ATOM 640 N N . VAL A 1 93 ? -10.226 2.547 12.214 1.00 96.25 93 VAL A N 1
ATOM 641 C CA . VAL A 1 93 ? -11.400 2.658 13.095 1.00 96.25 93 VAL A CA 1
ATOM 642 C C . VAL A 1 93 ? -11.110 2.071 14.471 1.00 96.25 93 VAL A C 1
ATOM 644 O O . VAL A 1 93 ? -11.228 2.785 15.461 1.00 96.25 93 VAL A O 1
ATOM 647 N N . SER A 1 94 ? -10.698 0.803 14.536 1.00 94.44 94 SER A N 1
ATOM 648 C CA . SER A 1 94 ? -10.572 0.078 15.806 1.00 94.44 94 SER A CA 1
ATOM 649 C C . SER A 1 94 ? -9.128 -0.091 16.255 1.00 94.44 94 SER A C 1
ATOM 651 O O . SER A 1 94 ? -8.839 0.016 17.443 1.00 94.44 94 SER A O 1
ATOM 653 N N . PHE A 1 95 ? -8.199 -0.360 15.334 1.00 96.31 95 PHE A N 1
ATOM 654 C CA . PHE A 1 95 ? -6.814 -0.671 15.695 1.00 96.31 95 PHE A CA 1
ATOM 655 C C . PHE A 1 95 ? -5.814 -0.196 14.644 1.00 96.31 95 PHE A C 1
ATOM 657 O O . PHE A 1 95 ? -6.007 -0.413 13.447 1.00 96.31 95 PHE A O 1
ATOM 664 N N . ILE A 1 96 ? -4.687 0.356 15.093 1.00 96.38 96 ILE A N 1
ATOM 665 C CA . ILE A 1 96 ? -3.544 0.654 14.234 1.00 96.38 96 ILE A CA 1
ATOM 666 C C . ILE A 1 96 ? -2.234 0.195 14.868 1.00 96.38 96 ILE A C 1
ATOM 668 O O . ILE A 1 96 ? -1.897 0.540 15.999 1.00 96.38 96 ILE A O 1
ATOM 672 N N . LYS A 1 97 ? -1.448 -0.554 14.096 1.00 96.25 97 LYS A N 1
ATOM 673 C CA . LYS A 1 97 ? -0.055 -0.860 14.403 1.00 96.25 97 LYS A CA 1
ATOM 674 C C . LYS A 1 97 ? 0.852 -0.030 13.512 1.00 96.25 97 LYS A C 1
ATOM 676 O O . LYS A 1 97 ? 0.764 -0.120 12.293 1.00 96.25 97 LYS A O 1
ATOM 681 N N . VAL A 1 98 ? 1.751 0.724 14.123 1.00 94.62 98 VAL A N 1
ATOM 682 C CA . VAL A 1 98 ? 2.676 1.622 13.433 1.00 94.62 98 VAL A CA 1
ATOM 683 C C . VAL A 1 98 ? 4.097 1.152 13.694 1.00 94.62 98 VAL A C 1
ATOM 685 O O . VAL A 1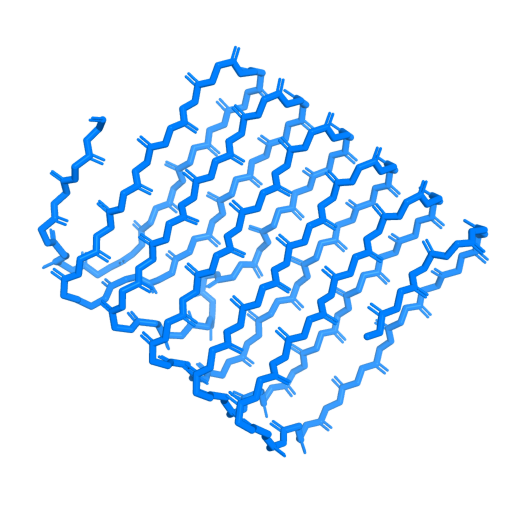 98 ? 4.495 1.018 14.843 1.00 94.62 98 VAL A O 1
ATOM 688 N N . ARG A 1 99 ? 4.883 0.922 12.643 1.00 94.69 99 ARG A N 1
ATOM 689 C CA . ARG A 1 99 ? 6.329 0.697 12.755 1.00 94.69 99 ARG A CA 1
ATOM 690 C C . ARG A 1 99 ? 7.075 1.617 11.805 1.00 94.69 99 ARG A C 1
ATOM 692 O O . ARG A 1 99 ? 6.828 1.596 10.608 1.00 94.69 99 ARG A O 1
ATOM 699 N N . LYS A 1 100 ? 8.005 2.404 12.335 1.00 93.81 100 LYS A N 1
ATOM 700 C CA . LYS A 1 100 ? 8.832 3.301 11.533 1.00 93.81 100 LYS A CA 1
ATOM 701 C C . LYS A 1 100 ? 10.300 3.101 11.869 1.00 93.81 100 LYS A C 1
ATOM 703 O O . LYS A 1 100 ? 10.698 3.331 13.006 1.00 93.81 100 LYS A O 1
ATOM 708 N N . THR A 1 101 ? 11.080 2.700 10.876 1.00 91.88 101 THR A N 1
ATOM 709 C CA . THR A 1 101 ? 12.545 2.602 10.951 1.00 91.88 101 THR A CA 1
ATOM 710 C C . THR A 1 101 ? 13.245 3.400 9.850 1.00 91.88 101 THR A C 1
ATOM 712 O O . THR A 1 101 ? 14.445 3.620 9.958 1.00 91.88 101 THR A O 1
ATOM 715 N N . GLY A 1 102 ? 12.518 3.812 8.806 1.00 89.12 102 GLY A N 1
ATOM 716 C CA . GLY A 1 102 ? 13.025 4.630 7.702 1.00 89.12 102 GLY A CA 1
ATOM 717 C C . GLY A 1 102 ? 12.841 6.140 7.896 1.00 89.12 102 GLY A C 1
ATOM 718 O O . GLY A 1 102 ? 12.573 6.623 9.001 1.00 89.12 102 GLY A O 1
ATOM 719 N N . VAL A 1 103 ? 12.956 6.879 6.791 1.00 92.00 103 VAL A N 1
ATOM 720 C CA . VAL A 1 103 ? 12.741 8.332 6.720 1.00 92.00 103 VAL A CA 1
ATOM 721 C C . VAL A 1 103 ? 11.310 8.603 6.269 1.00 92.00 103 VAL A C 1
ATOM 723 O O . VAL A 1 103 ? 10.882 8.101 5.240 1.00 92.00 103 VAL A O 1
ATOM 726 N N . GLY A 1 104 ? 10.580 9.400 7.043 1.00 88.56 104 GLY A N 1
ATOM 727 C CA . GLY A 1 104 ? 9.185 9.739 6.764 1.00 88.56 104 GLY A CA 1
ATOM 728 C C . GLY A 1 104 ? 8.325 9.715 8.019 1.00 88.56 104 GLY A C 1
ATOM 729 O O . GLY A 1 104 ? 8.831 9.704 9.151 1.00 88.56 104 GLY A O 1
ATOM 730 N N . ASN A 1 105 ? 7.016 9.708 7.831 1.00 94.00 105 ASN A N 1
ATOM 731 C CA . ASN A 1 105 ? 5.995 9.832 8.855 1.00 94.00 105 ASN A CA 1
ATOM 732 C C . ASN A 1 105 ? 4.823 8.891 8.577 1.00 94.00 105 ASN A C 1
ATOM 734 O O . ASN A 1 105 ? 4.473 8.591 7.443 1.00 94.00 105 ASN A O 1
ATOM 738 N N . ILE A 1 106 ? 4.190 8.421 9.649 1.00 94.31 106 ILE A N 1
ATOM 739 C CA . ILE A 1 106 ? 2.960 7.636 9.549 1.00 94.31 106 ILE A CA 1
ATOM 740 C C . ILE A 1 106 ? 1.861 8.455 10.212 1.00 94.31 106 ILE A C 1
ATOM 742 O O . ILE A 1 106 ? 1.891 8.669 11.426 1.00 94.31 106 ILE A O 1
ATOM 746 N N . SER A 1 107 ? 0.921 8.933 9.404 1.00 94.56 107 SER A N 1
ATOM 747 C CA . SER A 1 107 ? -0.253 9.681 9.831 1.00 94.56 107 SER A CA 1
ATOM 748 C C . SER A 1 107 ? -1.497 8.795 9.745 1.00 94.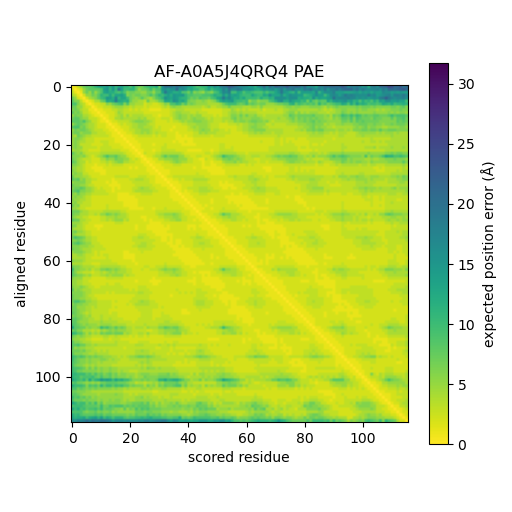56 107 SER A C 1
ATOM 750 O O . SER A 1 107 ? -1.629 7.932 8.871 1.00 94.56 107 SER A O 1
ATOM 752 N N . TYR A 1 108 ? -2.419 8.972 10.687 1.00 94.69 108 TYR A N 1
ATOM 753 C CA . TYR A 1 108 ? -3.669 8.228 10.689 1.00 94.69 108 TYR A CA 1
ATOM 754 C C . TYR A 1 108 ? -4.840 9.093 11.139 1.00 94.69 108 TYR A C 1
ATOM 756 O O . TYR A 1 108 ? -4.687 10.016 11.938 1.00 94.69 108 TYR A O 1
ATOM 764 N N . LYS A 1 109 ? -6.017 8.775 10.603 1.00 93.81 109 LYS A N 1
ATOM 765 C CA . LYS A 1 109 ? -7.316 9.314 11.011 1.00 93.81 109 LYS A CA 1
ATOM 766 C C . LYS A 1 109 ? -8.113 8.261 11.778 1.00 93.81 109 LYS A C 1
ATOM 768 O O . LYS A 1 109 ? -7.840 7.067 11.655 1.00 93.81 109 LYS A O 1
ATOM 773 N N . GLY A 1 110 ? -9.125 8.729 12.505 1.00 91.31 110 GLY A N 1
ATOM 774 C CA . GLY A 1 110 ? -10.003 7.912 13.342 1.00 91.31 110 GLY A CA 1
ATOM 775 C C . GLY A 1 110 ? -9.595 7.938 14.814 1.00 91.31 110 GLY A C 1
ATOM 776 O O . GLY A 1 110 ? -8.736 8.726 15.209 1.00 91.31 110 GLY A O 1
ATOM 777 N N . ASN A 1 111 ? -10.224 7.081 15.619 1.00 92.56 111 ASN A N 1
ATOM 778 C CA . ASN A 1 111 ? -9.912 6.919 17.042 1.00 92.56 111 ASN A CA 1
ATOM 779 C C . ASN A 1 111 ? -9.561 5.453 17.387 1.00 92.56 111 ASN A C 1
ATOM 781 O O . ASN A 1 111 ? -10.258 4.838 18.195 1.00 92.56 111 ASN A O 1
ATOM 785 N N . PRO A 1 112 ? -8.535 4.864 16.741 1.00 94.06 112 PRO A N 1
ATOM 786 C CA . PRO A 1 112 ? -8.159 3.471 16.952 1.00 94.06 112 PRO A CA 1
ATOM 787 C C . PRO A 1 112 ? -7.343 3.281 18.236 1.00 94.06 112 PRO A C 1
ATOM 789 O O . PRO A 1 112 ? -6.667 4.190 18.719 1.00 94.06 112 PRO A O 1
ATOM 792 N N . GLU A 1 113 ? -7.280 2.044 18.715 1.00 95.12 113 GLU A N 1
ATOM 793 C CA . GLU A 1 113 ? -6.239 1.619 19.643 1.00 95.12 113 GLU A CA 1
ATOM 794 C C . GLU A 1 113 ? -4.877 1.609 18.924 1.00 95.12 113 GLU A C 1
ATOM 796 O O . GLU A 1 113 ? -4.691 0.931 17.908 1.00 95.12 113 GLU A O 1
ATOM 801 N N . VAL A 1 114 ? -3.914 2.379 19.436 1.00 93.75 114 VAL A N 1
ATOM 802 C CA . VAL A 1 114 ? -2.613 2.596 18.786 1.00 93.75 114 VAL A CA 1
ATOM 803 C C . VAL A 1 114 ? -1.537 1.718 19.415 1.00 93.75 114 VAL A C 1
ATOM 805 O O . VAL A 1 114 ? -1.256 1.821 20.609 1.00 93.75 114 VAL A O 1
ATOM 808 N N . ARG A 1 115 ? -0.843 0.928 18.589 1.00 92.69 115 ARG A N 1
ATOM 809 C CA . ARG A 1 115 ? 0.322 0.129 18.989 1.00 92.69 115 ARG A CA 1
ATOM 810 C C . ARG A 1 115 ? 1.565 0.516 18.190 1.00 92.69 115 ARG A C 1
ATOM 812 O O . ARG A 1 115 ? 1.534 0.506 16.962 1.00 92.69 115 ARG A O 1
ATOM 819 N N . LYS A 1 116 ? 2.661 0.818 18.884 1.00 84.12 116 LYS A N 1
ATOM 820 C CA . LYS A 1 116 ? 3.957 1.196 18.293 1.00 84.12 116 LYS A CA 1
ATOM 821 C C . LYS A 1 116 ? 4.940 0.010 18.310 1.00 84.12 116 LYS A C 1
ATOM 823 O O . LYS A 1 116 ? 4.808 -0.850 19.209 1.00 84.12 116 LYS A O 1
#

Nearest PDB structures (foldseek):
  3pet-assembly1_A  TM=9.006E-01  e=2.393E-04  Bacteroides fragilis NCTC 9343
  3jx8-assembly2_D  TM=8.883E-01  e=3.562E-02  Parabacteroides distasonis ATCC 8503
  3lyc-assembly5_J  TM=7.132E-01  e=6.978E-03  Parabacteroides distasonis ATCC 8503
  3lyc-assembly2_C  TM=7.929E-01  e=1.919E-02  Parabacteroides distasonis ATCC 8503
  3lyc-assembly8_P  TM=7.259E-01  e=1.818E-01  Parabacteroides distasonis ATCC 8503

Secondary structure (DSSP, 8-state):
-EE-SB--EEEE--EEEEEEEEE-SB--EEEEEEEEEEEEEEESSB--EEEEEEEEEEEEEE-SBS-EEEEEEEEEEEEEEESSB--EEEEEEEEEEEEE-SBS-EEEES-PEEE-

InterPro domains:
  IPR021255 Putative auto-transporter adhesin, head GIN domain [PF10988] (4-112)

Mean predicted aligned error: 3.72 Å

pLDDT: mean 93.45, std 6.43, range [58.28, 97.75]

Solvent-accessible surface area (backbone atoms only — not comparable to full-atom values): 5300 Å² total; per-residue (Å²): 95,72,38,83,48,79,51,70,46,77,50,64,72,44,76,44,66,69,44,54,40,37,30,58,25,40,37,35,38,41,40,37,53,31,40,30,44,32,37,36,41,36,32,57,20,38,41,37,38,39,38,27,36,41,28,46,32,34,43,39,38,31,57,21,41,40,34,37,43,25,59,57,25,46,16,39,33,33,38,43,36,33,58,22,40,37,36,36,33,32,22,19,51,57,25,34,37,48,48,79,78,38,50,70,50,80,48,74,43,75,76,38,52,79,43,116

Foldseek 3Di:
DEDDEDDEAEEEDAEEAEAAYEYQEAYEYAYYQYEYAEYEYEYNYYYEYHDAHEYAEYEAYYAYAYEYHAQRYAYQEYEHEYNEAYEYEHEYEAYYEYYYDYHYYYHYDYDYDYHD

Sequence (116 aa):
MSVTGVGDVTGSDICCAQLSLSVTGVGDITLNRVTAGNTRARISGVGDINLSGTTQHADYFVSGVGDINAAQLTADRVSANVTGVGDISCYAVSFIKVRKTGVGNISYKGNPEVRK

Organism: NCBI:txid433724

Radius of gyration: 12.75 Å; Cα contacts (8 Å, |Δi|>4): 397; chains: 1; bounding box: 28×20×36 Å